Protein AF-A0A0F9QYX3-F1 (afdb_monomer)

Solvent-accessible surface area (backbone atoms only — not comparable to full-atom values): 3146 Å² total; per-residue (Å²): 132,84,88,48,70,66,60,54,69,70,38,53,54,46,78,51,76,48,78,43,54,78,49,90,46,84,90,80,40,49,82,76,47,76,51,45,33,43,34,30,71,82,77,72,48,74,44,82,111

pLDDT: mean 84.83, std 13.58, range [56.06, 98.31]

Mean predicted aligned error: 6.67 Å

Secondary structure (DSSP, 8-state):
-PPPHHHHHHSSEEEEEEEEESSS-TTTSPEEEEEEEEEETTT--EEE-

InterPro domains:
  IPR012337 Ribonuclease H-like superfamily [SSF53098] (5-43)
  IPR036397 Ribonuclease H superfamily [G3DSA:3.30.420.10] (4-48)

Structure (mmCIF, N/CA/C/O backbone):
data_AF-A0A0F9QYX3-F1
#
_entry.id   AF-A0A0F9QYX3-F1
#
loop_
_atom_site.group_PDB
_atom_site.id
_atom_site.type_symbol
_atom_site.label_atom_id
_atom_site.label_alt_id
_atom_site.label_comp_id
_atom_site.label_asym_id
_atom_site.label_entity_id
_atom_site.label_seq_id
_atom_site.pdbx_PDB_ins_code
_atom_site.Cartn_x
_atom_site.Cartn_y
_atom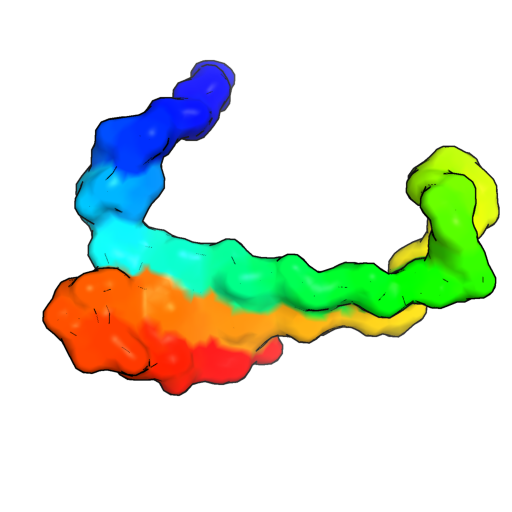_site.Cartn_z
_atom_site.occupancy
_atom_site.B_iso_or_equiv
_atom_site.auth_seq_id
_atom_site.auth_comp_id
_atom_site.auth_asym_id
_atom_site.auth_atom_id
_atom_site.pdbx_PDB_model_num
ATOM 1 N N . MET A 1 1 ? -19.509 2.250 -9.934 1.00 56.06 1 MET A N 1
ATOM 2 C CA . MET A 1 1 ? -19.933 3.223 -8.906 1.00 56.06 1 MET A CA 1
ATOM 3 C C . MET A 1 1 ? -18.664 3.708 -8.220 1.00 56.06 1 M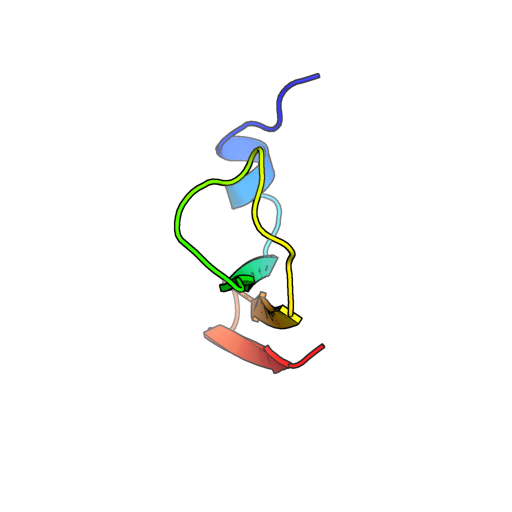ET A C 1
ATOM 5 O O . MET A 1 1 ? -17.876 2.838 -7.869 1.00 56.06 1 MET A O 1
ATOM 9 N N . PRO A 1 2 ? -18.385 5.016 -8.124 1.00 60.50 2 PRO A N 1
ATOM 10 C CA . PRO A 1 2 ? -17.209 5.485 -7.398 1.00 60.50 2 PRO A CA 1
ATOM 11 C C . PRO A 1 2 ? -17.409 5.263 -5.894 1.00 60.50 2 PRO A C 1
ATOM 13 O O . PRO A 1 2 ? -18.514 5.464 -5.395 1.00 60.50 2 PRO A O 1
ATOM 16 N N . LEU A 1 3 ? -16.358 4.827 -5.201 1.00 58.28 3 LEU A N 1
ATOM 17 C CA . LEU A 1 3 ? -16.332 4.766 -3.738 1.00 58.28 3 LEU A CA 1
ATOM 18 C C . LEU A 1 3 ? -16.315 6.196 -3.191 1.00 58.28 3 LEU A C 1
ATOM 20 O O . LEU A 1 3 ? -15.562 7.037 -3.689 1.00 58.28 3 LEU A O 1
ATOM 24 N N . THR A 1 4 ? -17.159 6.484 -2.204 1.00 70.12 4 THR A N 1
ATOM 25 C CA . THR A 1 4 ? -17.249 7.809 -1.584 1.00 70.12 4 THR A CA 1
ATOM 26 C C . THR A 1 4 ? -16.455 7.876 -0.281 1.00 70.12 4 THR A C 1
ATOM 28 O O . THR A 1 4 ? -16.135 6.856 0.330 1.00 70.12 4 THR A O 1
ATOM 31 N N . LEU A 1 5 ? -16.154 9.095 0.176 1.00 60.81 5 LEU A N 1
ATOM 32 C CA . LEU A 1 5 ? -15.568 9.314 1.501 1.00 60.81 5 LEU A CA 1
ATOM 33 C C . LEU A 1 5 ? -16.487 8.784 2.615 1.00 60.81 5 LEU A C 1
ATOM 35 O O . LEU A 1 5 ? -15.996 8.275 3.614 1.00 60.81 5 LEU A O 1
ATOM 39 N N . ASP A 1 6 ? -17.806 8.833 2.420 1.00 65.75 6 ASP A N 1
ATOM 40 C CA . ASP A 1 6 ? -18.776 8.293 3.375 1.00 65.75 6 ASP A CA 1
ATOM 41 C C . ASP A 1 6 ? -18.738 6.760 3.434 1.00 65.75 6 ASP A C 1
ATOM 43 O O . ASP A 1 6 ? -18.915 6.186 4.508 1.00 65.75 6 ASP A O 1
ATOM 47 N N . ASP A 1 7 ? -18.455 6.086 2.316 1.00 65.06 7 ASP A N 1
ATOM 48 C CA . ASP A 1 7 ? -18.220 4.635 2.293 1.00 65.06 7 ASP A CA 1
ATOM 49 C C . ASP A 1 7 ? -16.922 4.276 3.033 1.00 65.06 7 ASP A C 1
ATOM 51 O O . ASP A 1 7 ? -16.862 3.264 3.728 1.00 65.06 7 ASP A O 1
ATOM 55 N N . PHE A 1 8 ? -15.906 5.140 2.937 1.00 61.78 8 PHE A N 1
ATOM 56 C CA . PHE A 1 8 ? -14.629 5.002 3.641 1.00 61.78 8 PHE A CA 1
ATOM 57 C C . PHE A 1 8 ? -14.753 5.270 5.147 1.00 61.78 8 PHE A C 1
ATOM 59 O O . PHE A 1 8 ? -14.124 4.592 5.942 1.00 61.78 8 PHE A O 1
ATOM 66 N N . ILE A 1 9 ? -15.594 6.226 5.551 1.00 61.75 9 ILE A N 1
ATOM 67 C CA . ILE A 1 9 ? -15.877 6.530 6.963 1.00 61.75 9 ILE A CA 1
ATOM 68 C C . ILE A 1 9 ? -16.771 5.448 7.594 1.00 61.75 9 ILE A C 1
ATOM 70 O O . ILE A 1 9 ? -16.663 5.183 8.789 1.00 61.75 9 ILE A O 1
ATOM 74 N N . ARG A 1 10 ? -17.654 4.810 6.810 1.00 66.06 10 ARG A N 1
ATOM 75 C CA . ARG A 1 10 ? -18.469 3.661 7.254 1.00 66.06 10 ARG A CA 1
ATOM 76 C C . ARG A 1 10 ? -17.670 2.364 7.343 1.00 66.06 10 ARG A C 1
ATOM 78 O O . ARG A 1 10 ? -18.034 1.491 8.127 1.00 66.06 10 ARG A O 1
ATOM 85 N N . GLY A 1 11 ? -16.627 2.221 6.530 1.00 62.91 11 GLY A N 1
ATOM 86 C CA . GLY A 1 11 ? -15.644 1.160 6.668 1.00 62.91 11 GLY A CA 1
ATOM 87 C C . GLY A 1 11 ? -14.732 1.479 7.842 1.00 62.91 11 GLY A C 1
ATOM 88 O O . GLY A 1 11 ? -13.784 2.236 7.698 1.00 62.91 11 GLY A O 1
ATOM 89 N N . GLU A 1 12 ? -14.975 0.875 9.003 1.00 72.44 12 GLU A N 1
ATOM 90 C CA . GLU A 1 12 ? -14.131 1.019 10.205 1.00 72.44 12 GLU A CA 1
ATOM 91 C C . GLU A 1 12 ? -12.684 0.525 9.996 1.00 72.44 12 GLU A C 1
ATOM 93 O O . GLU A 1 12 ? -11.893 0.465 10.931 1.00 72.44 12 GLU A O 1
ATOM 98 N N . THR A 1 13 ? -12.315 0.145 8.774 1.00 78.88 13 THR A N 1
ATOM 99 C CA . THR A 1 13 ? -11.034 -0.433 8.411 1.00 78.88 13 THR A CA 1
ATOM 100 C C . THR A 1 13 ? -10.567 0.109 7.064 1.00 78.88 13 THR A C 1
ATOM 102 O O . THR A 1 13 ? -11.314 0.091 6.086 1.00 78.88 13 THR A O 1
ATOM 105 N N . ILE A 1 14 ? -9.315 0.560 7.003 1.00 86.50 14 ILE A N 1
ATOM 106 C CA . ILE A 1 14 ? -8.669 1.052 5.784 1.00 86.50 14 ILE A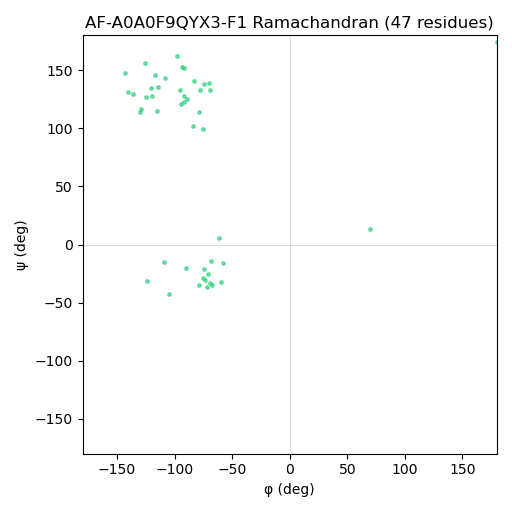 CA 1
ATOM 107 C C . ILE A 1 14 ? -7.476 0.168 5.429 1.00 86.50 14 ILE A C 1
ATOM 109 O O . ILE A 1 14 ? -6.781 -0.329 6.313 1.00 86.50 14 ILE A O 1
ATOM 113 N N . ALA A 1 15 ? -7.214 -0.005 4.134 1.00 87.56 15 ALA A N 1
ATOM 114 C CA . ALA A 1 15 ? -5.988 -0.635 3.662 1.00 87.56 15 ALA A CA 1
ATOM 115 C C . ALA A 1 15 ? -4.947 0.448 3.352 1.00 87.56 15 ALA A C 1
ATOM 117 O O . ALA A 1 15 ? -5.176 1.318 2.510 1.00 87.56 15 ALA A O 1
ATOM 118 N N . VAL A 1 16 ? -3.804 0.389 4.024 1.00 89.31 16 VAL A N 1
ATOM 11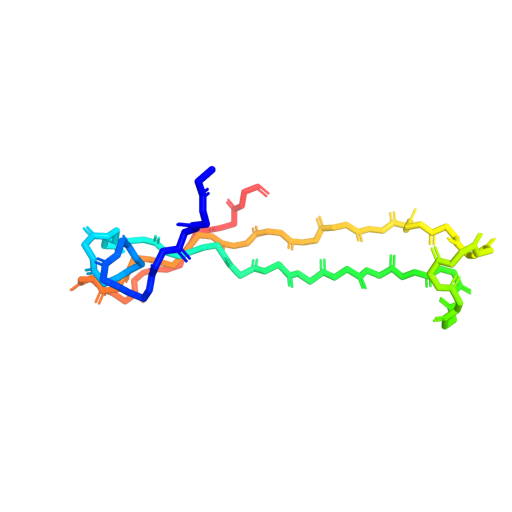9 C CA . VAL A 1 16 ? -2.609 1.161 3.686 1.00 89.31 16 VAL A CA 1
ATOM 120 C C . VAL A 1 16 ? -1.771 0.300 2.754 1.00 89.31 16 VAL A C 1
ATOM 122 O O . VAL A 1 16 ? -1.430 -0.832 3.097 1.00 89.31 16 VAL A O 1
ATOM 125 N N . VAL A 1 17 ? -1.480 0.826 1.567 1.00 93.88 17 VAL A N 1
ATOM 126 C CA . VAL A 1 17 ? -0.762 0.102 0.518 1.00 93.88 17 VAL A CA 1
ATOM 127 C C . VAL A 1 17 ? 0.514 0.853 0.187 1.00 93.88 17 VAL A C 1
ATOM 129 O O . VAL A 1 17 ? 0.463 2.044 -0.120 1.00 93.88 17 VAL A O 1
ATOM 132 N N . ASP A 1 18 ? 1.627 0.135 0.228 1.00 96.25 18 ASP A N 1
ATOM 133 C CA . ASP A 1 18 ? 2.929 0.593 -0.237 1.00 96.25 18 ASP A CA 1
ATOM 134 C C . ASP A 1 18 ? 3.357 -0.252 -1.439 1.00 96.25 18 ASP A C 1
ATOM 136 O O . ASP A 1 18 ? 3.152 -1.470 -1.448 1.00 96.25 18 ASP A O 1
ATOM 140 N N . ILE A 1 19 ? 3.868 0.390 -2.489 1.00 96.88 19 ILE A N 1
ATOM 141 C CA . ILE A 1 19 ? 4.171 -0.269 -3.767 1.00 96.88 19 ILE A CA 1
ATOM 142 C C . ILE A 1 19 ? 5.590 0.081 -4.176 1.00 96.88 19 ILE A C 1
ATOM 144 O O . ILE A 1 19 ? 5.878 1.223 -4.539 1.00 96.88 19 ILE A O 1
ATOM 148 N N . GLU A 1 20 ? 6.435 -0.940 -4.237 1.00 97.94 20 GLU A N 1
ATOM 149 C CA . GLU A 1 20 ? 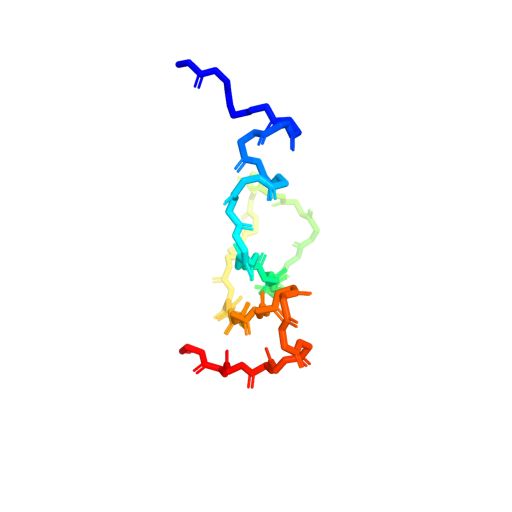7.796 -0.804 -4.729 1.00 97.94 20 GLU A CA 1
ATOM 150 C C . GLU A 1 20 ? 7.857 -1.187 -6.201 1.00 97.94 20 GLU A C 1
ATOM 152 O O . GLU A 1 20 ? 7.328 -2.213 -6.643 1.00 97.94 20 GLU A O 1
ATOM 157 N N . THR A 1 21 ? 8.519 -0.344 -6.985 1.00 98.31 21 THR A N 1
ATOM 158 C CA . THR A 1 21 ? 8.579 -0.470 -8.443 1.00 98.31 21 THR A CA 1
ATOM 159 C C . THR A 1 21 ? 10.022 -0.499 -8.922 1.00 98.31 21 THR A C 1
ATOM 161 O O . THR A 1 21 ? 10.927 0.012 -8.265 1.00 98.31 21 THR A O 1
ATOM 164 N N . THR A 1 22 ? 10.258 -1.077 -10.101 1.00 97.88 22 THR A N 1
ATOM 165 C CA . THR A 1 22 ? 11.592 -1.061 -10.722 1.00 97.88 22 THR A CA 1
ATOM 166 C C . THR A 1 22 ? 12.016 0.337 -11.183 1.00 97.88 22 THR A C 1
ATOM 168 O O . THR A 1 22 ? 13.185 0.540 -11.505 1.00 97.88 22 THR A O 1
ATOM 171 N N . GLY A 1 23 ? 11.080 1.290 -11.251 1.00 96.31 23 GLY A N 1
ATOM 172 C CA . GLY A 1 23 ? 11.295 2.643 -11.747 1.00 96.31 23 GLY A CA 1
ATOM 173 C C . GLY A 1 23 ? 10.023 3.496 -11.703 1.00 96.31 23 GLY A C 1
ATOM 174 O O . GLY A 1 23 ? 8.938 3.025 -11.384 1.00 96.31 23 GLY A O 1
ATOM 175 N N . PHE A 1 24 ? 10.160 4.781 -12.023 1.00 96.25 24 PHE A N 1
ATOM 176 C CA . PHE A 1 24 ? 9.104 5.786 -11.842 1.00 96.25 24 PHE A CA 1
ATOM 177 C C . PHE A 1 24 ? 7.910 5.665 -12.815 1.00 96.25 24 PHE A C 1
ATOM 179 O O . PHE A 1 24 ? 6.815 6.156 -12.533 1.00 96.25 24 PHE A O 1
ATOM 186 N N . SER A 1 25 ? 8.093 5.084 -14.001 1.00 96.50 25 SER A N 1
ATOM 187 C CA . SER A 1 25 ? 7.074 5.068 -15.049 1.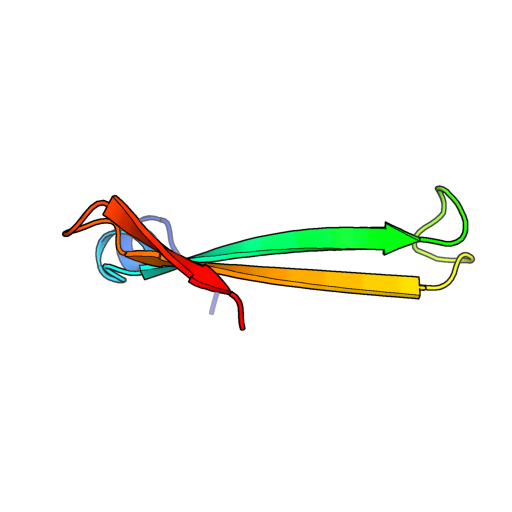00 96.50 25 SER A CA 1
ATOM 188 C C . SER A 1 25 ? 6.086 3.923 -14.857 1.00 96.50 25 SER A C 1
ATOM 190 O O . SER A 1 25 ? 6.315 2.809 -15.310 1.00 96.50 25 SER A O 1
ATOM 192 N N . HIS A 1 26 ? 4.899 4.226 -14.336 1.00 93.62 26 HIS A N 1
ATOM 193 C CA . HIS A 1 26 ? 3.832 3.231 -14.154 1.00 93.62 26 HIS A CA 1
ATOM 194 C C . HIS A 1 26 ? 3.380 2.503 -15.445 1.00 93.62 26 HIS A C 1
ATOM 196 O O . HIS A 1 26 ? 2.661 1.511 -15.375 1.00 93.62 26 HIS A O 1
ATOM 202 N N . GLN A 1 27 ? 3.718 3.026 -16.632 1.00 96.50 27 GLN A N 1
ATOM 203 C CA . GLN A 1 27 ? 3.383 2.407 -17.923 1.00 96.50 27 GLN A CA 1
ATOM 204 C C . GLN A 1 27 ? 4.455 1.431 -18.419 1.00 96.50 27 GLN A C 1
ATOM 206 O O . GLN A 1 27 ? 4.177 0.642 -19.320 1.00 96.50 27 GLN A O 1
ATOM 211 N N . LYS A 1 28 ? 5.687 1.544 -17.912 1.00 97.50 28 LYS A N 1
ATOM 212 C CA . LYS A 1 28 ? 6.866 0.845 -18.448 1.00 97.50 28 LYS A CA 1
ATOM 213 C C . LYS A 1 28 ? 7.579 -0.007 -17.407 1.00 97.50 28 LYS A C 1
ATOM 215 O O . LYS A 1 28 ? 8.161 -1.021 -17.774 1.00 97.50 28 LYS A O 1
ATOM 220 N N . ASP A 1 29 ? 7.546 0.419 -16.153 1.00 98.00 29 ASP A N 1
ATOM 221 C CA . ASP A 1 29 ? 8.232 -0.217 -15.040 1.00 98.00 29 ASP A CA 1
ATOM 222 C C . ASP A 1 29 ? 7.320 -1.239 -14.346 1.00 98.00 29 ASP A C 1
ATOM 224 O O . ASP A 1 29 ? 6.091 -1.132 -14.371 1.00 98.00 29 ASP A O 1
ATOM 228 N N . CYS A 1 30 ? 7.932 -2.259 -13.747 1.00 97.81 30 CYS A N 1
ATOM 229 C CA . CYS A 1 30 ? 7.229 -3.359 -13.097 1.00 97.81 30 CYS A CA 1
ATOM 230 C C . CYS A 1 30 ? 7.038 -3.087 -11.602 1.00 97.81 30 CYS A C 1
ATOM 232 O O . CYS A 1 30 ? 7.866 -2.432 -10.969 1.00 97.81 30 CYS A O 1
ATOM 234 N N . ILE A 1 31 ? 5.987 -3.668 -11.023 1.00 97.75 31 ILE A N 1
ATOM 235 C CA . ILE A 1 31 ? 5.843 -3.783 -9.567 1.00 97.75 31 ILE A CA 1
ATOM 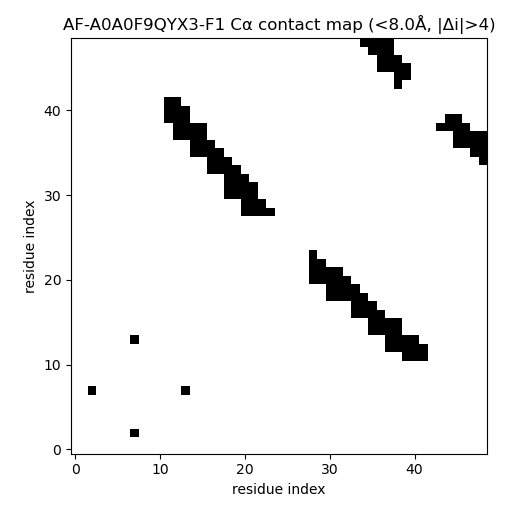236 C C . ILE A 1 31 ? 6.738 -4.928 -9.083 1.00 97.75 31 ILE A C 1
ATOM 238 O O . ILE A 1 31 ? 6.734 -6.008 -9.678 1.00 97.75 31 ILE A O 1
ATOM 242 N N . VAL A 1 32 ? 7.498 -4.684 -8.019 1.00 97.88 32 VAL A N 1
ATOM 243 C CA . VAL A 1 32 ? 8.405 -5.658 -7.392 1.00 97.88 32 VAL A CA 1
ATOM 244 C C . VAL A 1 32 ? 7.815 -6.184 -6.090 1.00 97.88 32 VAL A C 1
ATOM 246 O O . VAL A 1 32 ? 7.859 -7.387 -5.844 1.00 97.88 32 VAL A O 1
ATOM 249 N N . GLU A 1 33 ? 7.234 -5.299 -5.285 1.00 97.81 33 GLU A N 1
ATOM 250 C CA . GLU A 1 33 ? 6.666 -5.626 -3.981 1.00 97.81 33 GLU A CA 1
ATOM 251 C C . GLU A 1 33 ? 5.398 -4.808 -3.735 1.00 97.81 33 GLU A C 1
ATOM 253 O O . GLU A 1 33 ? 5.268 -3.675 -4.203 1.00 97.81 33 GLU A O 1
ATOM 258 N N . ILE A 1 34 ? 4.453 -5.407 -3.009 1.00 96.31 34 ILE A N 1
ATOM 259 C CA . ILE A 1 34 ? 3.270 -4.725 -2.492 1.00 96.31 34 I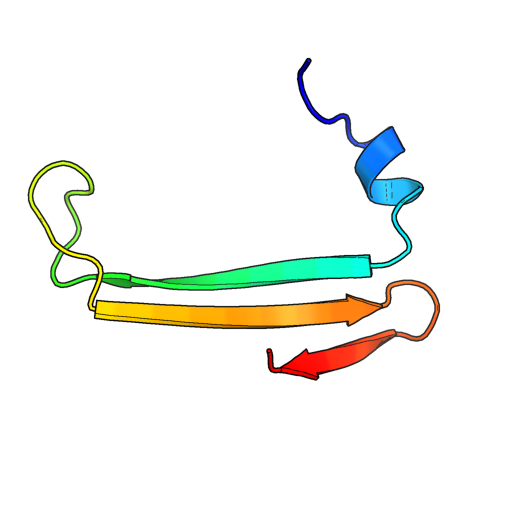LE A CA 1
ATOM 260 C C . ILE A 1 34 ? 3.166 -5.061 -1.007 1.00 96.31 34 ILE A C 1
ATOM 262 O O . ILE A 1 34 ? 2.915 -6.213 -0.648 1.00 96.31 34 ILE A O 1
ATOM 266 N N . GLY A 1 35 ? 3.334 -4.052 -0.159 1.00 95.62 35 GLY A N 1
ATOM 267 C CA . GLY A 1 35 ? 3.057 -4.136 1.268 1.00 95.62 35 GLY A CA 1
ATOM 268 C C . GLY A 1 35 ? 1.622 -3.700 1.541 1.00 95.62 35 GLY A C 1
ATOM 269 O O . GLY A 1 35 ? 1.213 -2.621 1.115 1.00 95.62 35 GLY A O 1
ATOM 270 N N . ILE A 1 36 ? 0.847 -4.523 2.251 1.00 93.81 36 ILE A N 1
ATOM 271 C CA . ILE A 1 36 ? -0.531 -4.185 2.622 1.00 93.81 36 ILE A CA 1
ATOM 272 C C . ILE A 1 36 ? -0.692 -4.288 4.135 1.00 93.81 36 ILE A C 1
ATOM 274 O O . ILE A 1 36 ? -0.399 -5.316 4.747 1.00 93.81 36 ILE A O 1
ATOM 278 N N . TYR A 1 37 ? -1.200 -3.213 4.728 1.00 92.50 37 TYR A N 1
ATOM 279 C CA . TYR A 1 37 ? -1.604 -3.165 6.124 1.00 92.50 37 TYR A CA 1
ATOM 280 C C . TYR A 1 37 ? -3.078 -2.825 6.236 1.00 92.50 37 TYR A C 1
ATOM 282 O O . TYR A 1 37 ? -3.575 -1.894 5.611 1.00 92.50 37 TYR A O 1
ATOM 290 N N . GLU A 1 38 ? -3.763 -3.562 7.089 1.00 90.00 38 GLU A N 1
ATOM 291 C CA . GLU A 1 38 ? -5.106 -3.260 7.541 1.00 90.00 38 GLU A CA 1
ATOM 292 C C . GLU A 1 38 ? -5.021 -2.371 8.791 1.00 90.00 38 GLU A C 1
ATOM 294 O O . GLU A 1 38 ? -4.353 -2.732 9.764 1.00 90.00 38 GLU A O 1
ATOM 299 N N . LEU A 1 39 ? -5.675 -1.209 8.766 1.00 88.81 39 LEU A N 1
ATOM 300 C CA . LEU A 1 39 ? -5.810 -0.304 9.907 1.00 88.81 39 LEU A CA 1
ATOM 301 C C . LEU A 1 39 ? -7.280 -0.207 10.303 1.00 88.81 39 LEU A C 1
ATOM 303 O O . LEU A 1 39 ? -8.090 0.346 9.563 1.00 88.81 39 LEU A O 1
ATOM 307 N N . ASP A 1 40 ? -7.596 -0.685 11.500 1.00 87.50 40 ASP A N 1
ATOM 308 C CA . ASP A 1 40 ? -8.890 -0.482 12.142 1.00 87.50 40 ASP A CA 1
ATOM 309 C C . ASP A 1 40 ? -8.934 0.929 12.751 1.00 87.50 40 ASP A C 1
ATOM 311 O O . ASP A 1 40 ? -8.193 1.242 13.686 1.00 87.50 40 ASP A O 1
ATOM 315 N N . LEU A 1 41 ? -9.797 1.793 12.215 1.00 83.06 41 LEU A N 1
ATOM 316 C CA . LEU A 1 41 ? -9.963 3.179 12.656 1.00 83.06 41 LEU A CA 1
ATOM 317 C C . LEU A 1 41 ? -10.715 3.298 13.987 1.00 83.06 41 LEU A C 1
ATOM 319 O O . LEU A 1 41 ? -10.590 4.319 14.663 1.00 83.06 41 LEU A O 1
ATOM 323 N N . SER A 1 42 ? -11.479 2.276 14.377 1.00 86.00 42 SER A N 1
ATOM 324 C CA . SER A 1 42 ? -12.217 2.250 15.642 1.00 86.00 42 SER A CA 1
ATOM 325 C C . SER A 1 42 ? -11.307 1.904 16.825 1.00 86.00 42 SER A C 1
ATOM 327 O O . SER A 1 42 ? -11.472 2.447 17.919 1.00 86.00 42 SER A O 1
ATOM 329 N N . THR A 1 43 ? -10.313 1.035 16.605 1.00 88.75 43 THR A N 1
ATOM 330 C CA . THR A 1 43 ? -9.385 0.579 17.654 1.00 88.75 43 THR A CA 1
ATOM 331 C C . THR A 1 43 ? -7.964 1.122 17.519 1.00 88.75 43 THR A C 1
ATOM 333 O O . THR A 1 43 ? -7.184 1.020 18.468 1.00 88.75 43 THR A O 1
ATOM 336 N N . GLY A 1 44 ? -7.606 1.682 16.363 1.00 84.75 44 GLY A N 1
ATOM 337 C CA . GLY A 1 44 ? -6.247 2.114 16.032 1.00 84.75 44 GLY A CA 1
ATOM 338 C C . GLY A 1 44 ? -5.258 0.958 15.840 1.00 84.75 44 GLY A C 1
ATOM 339 O O . GLY A 1 44 ? -4.049 1.185 15.855 1.00 84.75 44 GLY A O 1
ATOM 340 N N . LYS A 1 45 ? -5.737 -0.288 15.721 1.00 88.50 45 LYS A N 1
ATOM 341 C CA . LYS A 1 45 ? -4.881 -1.469 15.552 1.00 88.50 45 LYS A CA 1
ATOM 342 C C . LYS A 1 45 ? -4.475 -1.651 14.096 1.00 88.50 45 LYS A C 1
ATOM 344 O O . LYS A 1 45 ? -5.299 -1.517 13.196 1.00 88.50 45 LYS A O 1
ATOM 349 N N . CYS A 1 46 ? -3.223 -2.055 13.901 1.00 89.19 46 CYS A N 1
ATOM 350 C CA . CYS A 1 46 ? -2.680 -2.418 12.598 1.00 89.19 46 CYS A CA 1
ATOM 351 C C . CYS A 1 46 ? -2.460 -3.928 12.501 1.00 89.19 46 CYS A C 1
ATOM 353 O O . CYS A 1 46 ? -1.998 -4.559 13.458 1.00 89.19 46 CYS A O 1
ATOM 355 N N . ARG A 1 47 ? -2.707 -4.490 11.320 1.00 87.69 47 ARG A N 1
ATOM 356 C CA . ARG A 1 47 ? -2.393 -5.877 10.980 1.00 87.69 47 ARG A CA 1
ATOM 357 C C . ARG A 1 47 ? -1.770 -5.943 9.588 1.00 87.69 47 ARG A C 1
ATOM 359 O O . ARG A 1 47 ? -2.336 -5.420 8.639 1.00 87.69 47 ARG A O 1
ATOM 366 N N . GLN A 1 48 ? -0.628 -6.615 9.472 1.00 84.12 48 GLN A N 1
ATOM 367 C CA . GLN A 1 48 ? -0.038 -6.933 8.172 1.00 84.12 48 GLN A CA 1
ATOM 368 C C . GLN A 1 48 ? -0.833 -8.060 7.500 1.00 84.12 48 GLN A C 1
ATOM 370 O O . GLN A 1 48 ? -1.240 -9.015 8.178 1.00 84.12 48 GLN A O 1
ATOM 375 N N . LEU A 1 49 ? -1.062 -7.927 6.194 1.00 69.06 49 LEU A N 1
ATOM 376 C CA . LEU A 1 49 ? -1.712 -8.936 5.357 1.00 69.06 49 LEU A CA 1
ATOM 377 C C . LEU A 1 49 ? -0.694 -9.760 4.566 1.00 69.06 49 LEU A C 1
ATOM 379 O O . LEU A 1 49 ? 0.355 -9.199 4.177 1.00 69.06 49 LEU A O 1
#

Nearest PDB structures (foldseek):
  7v9z-assembly1_A  TM=8.519E-01  e=1.996E-01  Pseudomonas aeruginosa PAO1
  7va3-assembly1_A  TM=8.539E-01  e=2.709E-01  Pseudomonas aeruginosa PAO1
  6a4e-assembly1_C  TM=8.397E-01  e=2.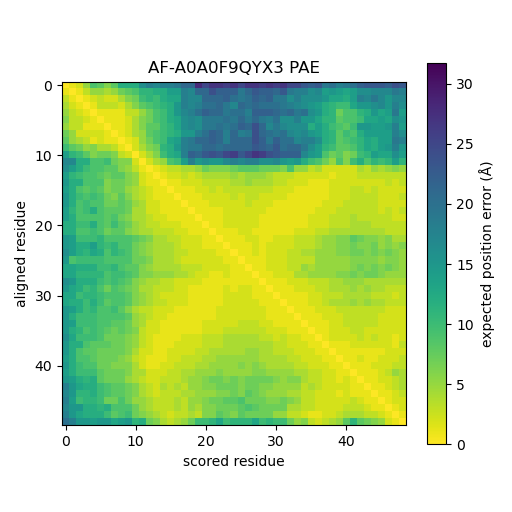256E-01  Colwellia psychrerythraea 34H
  6a4f-assembly1_A  TM=8.513E-01  e=2.880E-01  Colwellia psychrerythraea 34H
  5cy4-assembly1_A  TM=8.649E-01  e=3.908E-01  Acinetobacter baumannii

Foldseek 3Di:
DDQDVVNVVVPQKDKDKDWDWPDDDPVPIDTDDIWIWIARNVVRDIDTD

Radius of gyration: 14.23 Å; Cα contacts (8 Å, |Δi|>4): 67; chains: 1; bounding box: 32×18×36 Å

Organism: NCBI:txid412755

Sequence (49 aa):
MPLTLDDFIRGETIAVVDIETTGFSHQKDCIVEIGIYELDLSTGKCRQL